Protein AF-A0A430EK51-F1 (afdb_monomer_lite)

Sequence (86 aa):
MDALADVEDWLTQEADEILLEYPQTSPADLAASFERTIANYDGDRDMAVAIIAELRRRADAGVRLWPSQPSAPEATDAITDDDIPW

Secondary structure (DSSP, 8-state):
--HHHHHHHHHHHHHHHHHHHSTTS-HHHHHHHHHHHGGG--S-HHHHHHHHHHHHHHHHHT-SSPPPP-PPP-------S-----

Structure (mmCIF, N/CA/C/O backbone):
data_AF-A0A430EK51-F1
#
_entry.id   AF-A0A430EK51-F1
#
loop_
_atom_site.group_PDB
_atom_site.id
_atom_site.type_symbol
_atom_site.label_atom_id
_atom_site.label_alt_id
_atom_site.label_comp_id
_atom_site.label_asym_id
_atom_site.label_entity_id
_atom_site.label_seq_id
_atom_site.pdbx_PDB_ins_code
_atom_site.Cartn_x
_atom_site.Cartn_y
_atom_site.Cartn_z
_atom_site.occupancy
_atom_site.B_iso_or_equiv
_atom_site.auth_seq_id
_atom_site.auth_comp_id
_atom_site.auth_asym_id
_atom_site.auth_atom_id
_atom_site.pdbx_PDB_model_num
ATOM 1 N N . MET A 1 1 ? 21.393 -13.917 6.175 1.00 47.97 1 MET A N 1
ATOM 2 C CA . MET A 1 1 ? 20.353 -12.876 6.197 1.00 47.97 1 MET A CA 1
ATOM 3 C C . MET A 1 1 ? 19.585 -13.015 4.905 1.00 47.97 1 MET A C 1
ATOM 5 O O . MET A 1 1 ? 20.217 -13.208 3.872 1.00 47.97 1 MET A O 1
ATOM 9 N N . ASP A 1 2 ? 18.266 -13.121 5.014 1.00 57.59 2 ASP A N 1
ATOM 10 C CA . ASP A 1 2 ? 17.369 -13.505 3.926 1.00 57.59 2 ASP A CA 1
ATOM 11 C C . ASP A 1 2 ? 17.044 -12.256 3.104 1.00 57.59 2 ASP A C 1
ATOM 13 O O . ASP A 1 2 ? 16.273 -11.416 3.549 1.00 57.59 2 ASP A O 1
ATOM 17 N N . ALA A 1 3 ? 17.639 -12.121 1.917 1.00 62.81 3 ALA A N 1
ATOM 18 C CA . ALA A 1 3 ? 17.461 -10.946 1.056 1.00 62.81 3 ALA A CA 1
ATOM 19 C C . ALA A 1 3 ? 15.989 -10.676 0.680 1.00 62.81 3 ALA A C 1
ATOM 21 O O . ALA A 1 3 ? 15.652 -9.587 0.236 1.00 62.81 3 ALA A O 1
ATOM 22 N N . LEU A 1 4 ? 15.109 -11.669 0.846 1.00 61.88 4 LEU A N 1
ATOM 23 C CA . LEU A 1 4 ? 13.670 -11.529 0.635 1.00 61.88 4 LEU A CA 1
ATOM 24 C C . LEU A 1 4 ? 12.975 -10.780 1.781 1.00 61.88 4 LEU A C 1
ATOM 26 O O . LEU A 1 4 ? 12.044 -10.026 1.521 1.00 61.88 4 LEU A O 1
ATOM 30 N N . ALA A 1 5 ? 13.445 -10.941 3.022 1.00 69.75 5 ALA A N 1
ATOM 31 C CA . ALA A 1 5 ? 12.887 -10.233 4.174 1.00 69.75 5 ALA A CA 1
ATOM 32 C C . ALA A 1 5 ? 13.180 -8.726 4.097 1.00 69.75 5 ALA A C 1
ATOM 34 O O . ALA A 1 5 ? 12.306 -7.918 4.394 1.00 69.75 5 ALA A O 1
ATOM 35 N N . ASP A 1 6 ? 14.370 -8.358 3.614 1.00 75.62 6 ASP A N 1
ATOM 36 C CA . ASP A 1 6 ? 14.771 -6.957 3.439 1.00 75.62 6 ASP A CA 1
ATOM 37 C C . ASP A 1 6 ? 13.914 -6.246 2.369 1.00 75.62 6 ASP A C 1
ATOM 39 O O . ASP A 1 6 ? 13.579 -5.071 2.504 1.00 75.62 6 ASP A O 1
ATOM 43 N N . VAL A 1 7 ? 13.511 -6.969 1.315 1.00 80.38 7 VAL A N 1
ATOM 44 C CA . VAL A 1 7 ? 12.653 -6.440 0.238 1.00 80.38 7 VAL A CA 1
ATOM 45 C C . VAL A 1 7 ? 11.206 -6.265 0.704 1.00 80.38 7 VAL A C 1
ATOM 47 O O . VAL A 1 7 ? 10.579 -5.257 0.386 1.00 80.38 7 VAL A O 1
ATOM 50 N N . GLU A 1 8 ? 10.662 -7.227 1.454 1.00 83.31 8 GLU A N 1
ATOM 51 C CA . GLU A 1 8 ? 9.300 -7.136 1.998 1.00 83.31 8 GLU A CA 1
ATOM 52 C C . GLU A 1 8 ? 9.156 -6.008 3.029 1.00 83.31 8 GLU A C 1
ATOM 54 O O . GLU A 1 8 ? 8.135 -5.310 3.043 1.00 83.31 8 GLU A O 1
ATOM 59 N N . ASP A 1 9 ? 10.175 -5.803 3.865 1.00 85.38 9 ASP A N 1
ATOM 60 C CA . ASP A 1 9 ? 10.193 -4.712 4.839 1.00 85.38 9 ASP A CA 1
ATOM 61 C C . ASP A 1 9 ? 10.294 -3.350 4.140 1.00 85.38 9 ASP A C 1
ATOM 63 O O . ASP A 1 9 ? 9.496 -2.452 4.412 1.00 85.38 9 ASP A O 1
ATOM 67 N N . TRP A 1 10 ? 11.177 -3.225 3.142 1.00 87.88 10 TRP A N 1
ATOM 68 C CA . TRP A 1 10 ? 11.270 -2.013 2.326 1.00 87.88 10 TRP A CA 1
ATOM 69 C C . TRP A 1 10 ? 9.943 -1.682 1.622 1.00 87.88 10 TRP A C 1
ATOM 71 O O . TRP A 1 10 ? 9.465 -0.553 1.707 1.00 87.88 10 TRP A O 1
ATOM 81 N N . LEU A 1 11 ? 9.288 -2.668 0.997 1.00 89.62 11 LEU A N 1
ATOM 82 C CA . LEU A 1 11 ? 7.976 -2.475 0.359 1.00 89.62 11 LEU A CA 1
ATOM 83 C C . LEU A 1 11 ? 6.900 -2.036 1.356 1.00 89.62 11 LEU A C 1
ATOM 85 O O . LEU A 1 11 ? 6.020 -1.240 1.021 1.00 89.62 11 LEU A O 1
ATOM 89 N N . THR A 1 12 ? 6.957 -2.566 2.577 1.00 90.81 12 THR A N 1
ATOM 90 C CA . THR A 1 12 ? 6.036 -2.189 3.649 1.00 90.81 12 THR A CA 1
ATOM 91 C C . THR A 1 12 ? 6.234 -0.729 4.048 1.00 90.81 12 THR A C 1
ATOM 93 O O . THR A 1 12 ? 5.245 -0.002 4.157 1.00 90.81 12 THR A O 1
ATOM 96 N N . GLN A 1 13 ? 7.483 -0.293 4.212 1.00 90.69 13 GLN A N 1
ATOM 97 C CA . GLN A 1 13 ? 7.825 1.090 4.546 1.00 90.69 13 GLN A CA 1
ATOM 98 C C . GLN A 1 13 ? 7.437 2.057 3.419 1.00 90.69 13 GLN A C 1
ATOM 100 O O . GLN A 1 13 ? 6.760 3.049 3.674 1.00 90.69 13 GLN A O 1
ATOM 105 N N . GLU A 1 14 ? 7.743 1.728 2.164 1.00 93.44 14 GLU A N 1
ATOM 106 C CA . GLU A 1 14 ? 7.383 2.556 1.005 1.00 93.44 14 GLU A CA 1
ATOM 107 C C . GLU A 1 14 ? 5.856 2.733 0.890 1.00 93.44 14 GLU A C 1
ATOM 109 O O . GLU A 1 14 ? 5.337 3.833 0.691 1.00 93.44 14 GLU A O 1
ATOM 114 N N . ALA A 1 15 ? 5.090 1.653 1.087 1.00 93.44 15 ALA A N 1
ATOM 115 C CA . ALA A 1 15 ? 3.633 1.733 1.107 1.00 93.44 15 ALA A CA 1
ATOM 116 C C . ALA A 1 15 ? 3.097 2.550 2.301 1.00 93.44 15 ALA A C 1
ATOM 118 O O . ALA A 1 15 ? 2.053 3.198 2.167 1.00 93.44 15 ALA A O 1
ATOM 119 N N . ASP A 1 16 ? 3.782 2.543 3.451 1.00 94.00 16 ASP A N 1
ATOM 120 C CA . ASP A 1 16 ? 3.445 3.406 4.590 1.00 94.00 16 ASP A CA 1
ATOM 121 C C . ASP A 1 16 ? 3.647 4.883 4.238 1.00 94.00 16 ASP A C 1
ATOM 123 O O . ASP A 1 16 ? 2.722 5.676 4.433 1.00 94.00 16 ASP A O 1
ATOM 127 N N . GLU A 1 17 ? 4.802 5.248 3.678 1.00 94.19 17 GLU A N 1
ATOM 128 C CA . GLU A 1 17 ? 5.121 6.626 3.283 1.00 94.19 17 GLU A CA 1
ATOM 129 C C . GLU A 1 17 ? 4.078 7.193 2.320 1.00 94.19 17 GLU A C 1
ATOM 131 O O . GLU A 1 17 ? 3.489 8.251 2.567 1.00 94.19 17 GLU A O 1
ATOM 136 N N . ILE A 1 18 ? 3.754 6.432 1.278 1.00 94.06 18 ILE A N 1
ATOM 137 C CA . ILE A 1 18 ? 2.740 6.807 0.298 1.00 94.06 18 ILE A CA 1
ATOM 138 C C . ILE A 1 18 ? 1.370 7.008 0.978 1.00 94.06 18 ILE A C 1
ATOM 140 O O . ILE A 1 18 ? 0.652 7.977 0.715 1.00 94.06 18 ILE A O 1
ATOM 144 N N . LEU A 1 19 ? 0.960 6.111 1.878 1.00 93.75 19 LEU A N 1
ATOM 145 C CA . LEU A 1 19 ? -0.332 6.238 2.560 1.00 93.75 19 LEU A CA 1
ATOM 146 C C . LEU A 1 19 ? -0.374 7.391 3.567 1.00 93.75 19 LEU A C 1
ATOM 148 O O . LEU A 1 19 ? -1.467 7.893 3.862 1.00 93.75 19 LEU A O 1
ATOM 152 N N . LEU A 1 20 ? 0.775 7.804 4.094 1.00 93.06 20 LEU A N 1
ATOM 153 C CA . LEU A 1 20 ? 0.912 8.993 4.927 1.00 93.06 20 LEU A CA 1
ATOM 154 C C . LEU A 1 20 ? 0.845 10.280 4.092 1.00 93.06 20 LEU A C 1
ATOM 156 O O . LEU A 1 20 ? 0.247 11.252 4.553 1.00 93.06 20 LEU A O 1
ATOM 160 N N . GLU A 1 21 ? 1.361 10.275 2.859 1.00 95.31 21 GLU A N 1
ATOM 161 C CA . GLU A 1 21 ? 1.248 11.399 1.918 1.00 95.31 21 GLU A CA 1
ATOM 162 C C . GLU A 1 21 ? -0.204 11.630 1.455 1.00 95.31 21 GLU A C 1
ATOM 164 O O . GLU A 1 21 ? -0.649 12.772 1.318 1.00 95.31 21 GLU A O 1
ATOM 169 N N . TYR A 1 22 ? -0.985 10.554 1.291 1.00 93.56 22 TYR A N 1
ATOM 170 C CA . TYR A 1 22 ? -2.386 10.605 0.846 1.00 93.56 22 TYR A CA 1
ATOM 171 C C . TYR A 1 22 ? -3.382 10.187 1.947 1.00 93.56 22 TYR A C 1
ATOM 173 O O . TYR A 1 22 ? -4.132 9.220 1.765 1.00 93.56 22 TYR A O 1
ATOM 181 N N . PRO A 1 23 ? -3.484 10.915 3.081 1.00 93.19 23 PRO A N 1
AT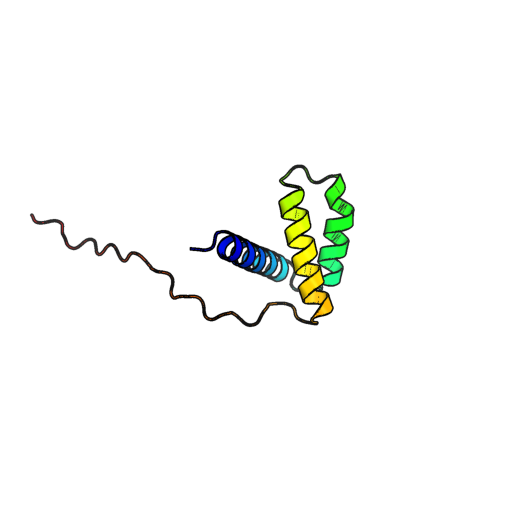OM 182 C CA . PRO A 1 23 ? -4.214 10.466 4.274 1.00 93.19 23 PRO A CA 1
ATOM 183 C C . PRO A 1 23 ? -5.725 10.297 4.059 1.00 93.19 23 PRO A C 1
ATOM 185 O O . PRO A 1 23 ? -6.378 9.567 4.800 1.00 93.19 23 PRO A O 1
ATOM 188 N N . GLN A 1 24 ? -6.286 10.966 3.049 1.00 94.31 24 GLN A N 1
ATOM 189 C CA . GLN A 1 24 ? -7.716 10.920 2.723 1.00 94.31 24 GLN A CA 1
ATOM 190 C C . GLN A 1 24 ? -8.079 9.810 1.729 1.00 94.31 24 GLN A C 1
ATOM 192 O O . GLN A 1 24 ? -9.259 9.536 1.525 1.00 94.31 24 GLN A O 1
ATOM 197 N N . THR A 1 25 ? -7.086 9.168 1.111 1.00 95.50 25 THR A N 1
ATOM 198 C CA . THR A 1 25 ? -7.302 8.130 0.098 1.00 95.50 25 THR A CA 1
ATOM 199 C C . THR A 1 25 ? -7.145 6.760 0.734 1.00 95.50 25 THR A C 1
ATOM 201 O O . THR A 1 25 ? -6.200 6.533 1.491 1.00 95.50 25 THR A O 1
ATOM 204 N N . SER A 1 26 ? -8.068 5.837 0.470 1.00 96.31 26 SER A N 1
ATOM 205 C CA . SER A 1 26 ? -7.954 4.465 0.974 1.00 96.31 26 SER A CA 1
ATOM 206 C C . SER A 1 26 ? -6.847 3.689 0.234 1.00 96.31 26 SER A C 1
ATOM 208 O O . SER A 1 26 ? -6.550 4.021 -0.916 1.00 96.31 26 SER A O 1
ATOM 210 N N . PRO A 1 27 ? -6.255 2.633 0.831 1.00 97.19 27 PRO A N 1
ATOM 211 C CA . PRO A 1 27 ? -5.300 1.776 0.121 1.00 97.19 27 PRO A CA 1
ATOM 212 C C . PRO A 1 27 ? -5.861 1.200 -1.187 1.00 97.19 27 PRO A C 1
ATOM 214 O O . PRO A 1 27 ? -5.154 1.146 -2.189 1.00 97.19 27 PRO A O 1
ATOM 217 N N . ALA A 1 28 ? -7.153 0.848 -1.206 1.00 97.44 28 ALA A N 1
ATOM 218 C CA . ALA A 1 28 ? -7.834 0.343 -2.396 1.00 97.44 28 ALA A CA 1
ATOM 219 C C . ALA A 1 28 ? -7.907 1.392 -3.517 1.00 97.44 28 ALA A C 1
ATOM 221 O O . ALA A 1 28 ? -7.582 1.098 -4.668 1.00 97.44 28 ALA A O 1
ATOM 222 N N . ASP A 1 29 ? -8.305 2.622 -3.184 1.00 97.56 29 ASP A N 1
ATOM 223 C CA . ASP A 1 29 ? -8.407 3.711 -4.160 1.00 97.56 29 ASP A CA 1
ATOM 224 C C . ASP A 1 29 ? -7.036 4.103 -4.708 1.00 97.56 29 ASP A C 1
ATOM 226 O O . ASP A 1 29 ? -6.902 4.417 -5.894 1.00 97.56 29 ASP A O 1
ATOM 230 N N . LEU A 1 30 ? -6.011 4.059 -3.855 1.00 96.31 30 LEU A N 1
ATOM 231 C CA . LEU A 1 30 ? -4.650 4.382 -4.243 1.00 96.31 30 LEU A CA 1
ATOM 232 C C . LEU A 1 30 ? -4.060 3.318 -5.177 1.00 96.31 30 LEU A C 1
ATOM 234 O O . LEU A 1 30 ? -3.550 3.667 -6.242 1.00 96.31 30 LEU A O 1
ATOM 238 N N . ALA A 1 31 ? -4.226 2.033 -4.842 1.00 97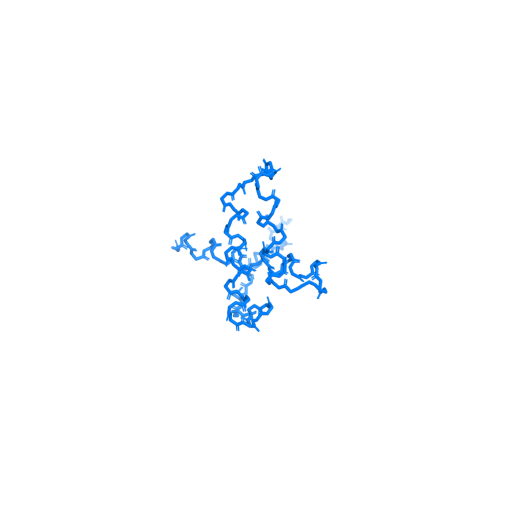.12 31 ALA A N 1
ATOM 239 C CA . ALA A 1 31 ? -3.845 0.922 -5.713 1.00 97.12 31 ALA A CA 1
ATOM 240 C C . ALA A 1 31 ? -4.528 1.036 -7.084 1.00 97.12 31 ALA A C 1
ATOM 242 O O . ALA A 1 31 ? -3.866 1.024 -8.120 1.00 97.12 31 ALA A O 1
ATOM 243 N N . ALA A 1 32 ? -5.846 1.265 -7.096 1.00 97.19 32 ALA A N 1
ATOM 244 C CA . ALA A 1 32 ? -6.604 1.446 -8.329 1.00 97.19 32 ALA A CA 1
ATOM 245 C C . ALA A 1 32 ? -6.154 2.680 -9.131 1.00 97.19 32 ALA A C 1
ATOM 247 O O . ALA A 1 32 ? -6.244 2.686 -10.358 1.00 97.19 32 ALA A O 1
ATOM 248 N N . SER A 1 33 ? -5.696 3.743 -8.465 1.00 95.44 33 SER A N 1
ATOM 249 C CA . SER A 1 33 ? -5.134 4.921 -9.129 1.00 95.44 33 SER A CA 1
ATOM 250 C C . SER A 1 33 ? -3.811 4.592 -9.820 1.00 95.44 33 SER A C 1
ATOM 252 O O . SER A 1 33 ? -3.665 4.854 -11.014 1.00 95.44 33 SER A O 1
ATOM 254 N N . PHE A 1 34 ? -2.887 3.950 -9.104 1.00 94.62 34 PHE A N 1
ATOM 255 C CA . PHE A 1 34 ? -1.580 3.564 -9.634 1.00 94.62 34 PHE A CA 1
ATOM 256 C C . PHE A 1 34 ? -1.686 2.538 -10.764 1.00 94.62 34 PHE A C 1
ATOM 258 O O . PHE A 1 34 ? -0.996 2.655 -11.772 1.00 94.62 34 PHE A O 1
ATOM 265 N N . GLU A 1 35 ? -2.619 1.593 -10.686 1.00 95.56 35 GLU A N 1
ATOM 266 C CA . GLU A 1 35 ? -2.886 0.651 -11.779 1.00 95.56 35 GLU A CA 1
ATOM 267 C C . GLU A 1 35 ? -3.312 1.332 -13.080 1.00 95.56 35 GLU A C 1
ATOM 269 O O . GLU A 1 35 ? -2.981 0.855 -14.165 1.00 95.56 35 GLU A O 1
ATOM 274 N N . ARG A 1 36 ? -4.035 2.455 -13.007 1.00 95.19 36 ARG A N 1
ATOM 275 C CA . ARG A 1 36 ? -4.418 3.209 -14.211 1.00 95.19 36 ARG A CA 1
ATOM 276 C C . ARG A 1 36 ? -3.234 3.944 -14.828 1.00 95.19 36 ARG A C 1
ATOM 278 O O . ARG A 1 36 ? -3.252 4.208 -16.029 1.00 95.19 36 ARG A O 1
ATOM 285 N N . THR A 1 37 ? -2.228 4.295 -14.031 1.00 92.38 37 THR A N 1
ATOM 286 C CA . THR A 1 37 ? -1.074 5.085 -14.477 1.00 92.38 37 THR A CA 1
ATOM 287 C C . THR A 1 37 ? 0.168 4.240 -14.763 1.00 92.38 37 THR A C 1
ATOM 289 O O . THR A 1 37 ? 1.039 4.710 -15.491 1.00 92.38 37 THR A O 1
ATOM 292 N N . ILE A 1 38 ? 0.220 2.979 -14.311 1.00 91.75 38 ILE A N 1
ATOM 293 C CA . ILE A 1 38 ? 1.369 2.057 -14.432 1.00 91.75 38 ILE A CA 1
ATOM 294 C C . ILE A 1 38 ? 1.883 1.891 -15.871 1.00 91.75 38 ILE A C 1
ATOM 296 O O . ILE A 1 38 ? 3.083 1.753 -16.109 1.00 91.75 38 ILE A O 1
ATOM 300 N N . ALA A 1 39 ? 0.983 1.940 -16.857 1.00 87.88 39 ALA A N 1
ATOM 301 C CA . ALA A 1 39 ? 1.334 1.818 -18.270 1.00 87.88 39 ALA A CA 1
ATOM 302 C C . ALA A 1 39 ? 2.195 2.992 -18.766 1.00 87.88 39 ALA A C 1
ATOM 304 O O . ALA A 1 39 ? 2.989 2.817 -19.689 1.00 87.88 39 ALA A O 1
ATOM 305 N N . ASN A 1 40 ? 2.056 4.156 -18.127 1.00 90.62 40 ASN A N 1
ATOM 306 C CA . ASN A 1 40 ? 2.763 5.394 -18.446 1.00 90.62 40 ASN A CA 1
ATOM 307 C C . ASN A 1 40 ? 3.867 5.726 -17.428 1.00 90.62 40 ASN A C 1
ATOM 309 O O . ASN A 1 40 ? 4.476 6.786 -17.535 1.00 90.62 40 ASN A O 1
ATOM 313 N N . TYR A 1 41 ? 4.101 4.861 -16.438 1.00 88.12 41 TYR A N 1
ATOM 314 C CA . TYR A 1 41 ? 5.175 5.032 -15.465 1.00 88.12 41 TYR A CA 1
ATOM 315 C C . TYR A 1 41 ? 6.530 4.765 -16.135 1.00 88.12 41 TYR A C 1
ATOM 317 O O . TYR A 1 41 ? 6.692 3.737 -16.800 1.00 88.12 41 TYR A O 1
ATOM 325 N N . ASP A 1 42 ? 7.465 5.706 -15.998 1.00 89.56 42 ASP A N 1
ATOM 326 C CA . ASP A 1 42 ? 8.799 5.678 -16.615 1.00 89.56 42 ASP A CA 1
ATOM 327 C C . ASP A 1 42 ? 9.891 5.104 -15.695 1.00 89.56 42 ASP A C 1
ATOM 329 O O . ASP A 1 42 ? 10.994 4.818 -16.163 1.00 89.56 42 ASP A O 1
ATOM 333 N N . GLY A 1 43 ? 9.576 4.917 -14.411 1.00 88.94 43 GLY A N 1
ATOM 334 C CA . GLY A 1 43 ? 10.446 4.295 -13.421 1.00 88.94 43 GLY A CA 1
ATOM 335 C C . GLY A 1 43 ? 10.413 2.765 -13.456 1.00 88.94 43 GLY A C 1
ATOM 336 O O . GLY A 1 43 ? 10.026 2.134 -14.443 1.00 88.94 43 GLY A O 1
ATOM 337 N N . ASP A 1 44 ? 10.813 2.154 -12.341 1.00 90.19 44 ASP A N 1
ATOM 338 C CA . ASP A 1 44 ? 10.803 0.700 -12.196 1.00 90.19 44 ASP A CA 1
ATOM 339 C C . ASP A 1 44 ? 9.366 0.170 -12.074 1.00 90.19 44 ASP A C 1
ATOM 341 O O . ASP A 1 44 ? 8.687 0.309 -11.051 1.00 90.19 44 ASP A O 1
ATOM 345 N N . ARG A 1 45 ? 8.884 -0.437 -13.159 1.00 91.12 45 ARG A N 1
ATOM 346 C CA . ARG A 1 45 ? 7.526 -0.972 -13.230 1.00 91.12 45 ARG A CA 1
ATOM 347 C C . ARG A 1 45 ? 7.319 -2.166 -12.301 1.00 91.12 45 ARG A C 1
ATOM 349 O O . ARG A 1 45 ? 6.219 -2.299 -11.771 1.00 91.12 45 ARG A O 1
ATOM 356 N N . ASP A 1 46 ? 8.325 -3.011 -12.106 1.00 91.31 46 ASP A N 1
ATOM 357 C CA . ASP A 1 46 ? 8.191 -4.191 -11.248 1.00 91.31 46 ASP A CA 1
ATOM 358 C C . ASP A 1 46 ? 8.063 -3.755 -9.785 1.00 91.31 46 ASP A C 1
ATOM 360 O O . ASP A 1 46 ? 7.191 -4.243 -9.061 1.00 91.31 46 ASP A O 1
ATOM 364 N N . MET A 1 47 ? 8.836 -2.741 -9.390 1.00 88.94 47 MET A N 1
ATOM 365 C CA . MET A 1 47 ? 8.721 -2.096 -8.082 1.00 88.94 47 MET A CA 1
ATOM 366 C C . MET A 1 47 ? 7.342 -1.454 -7.879 1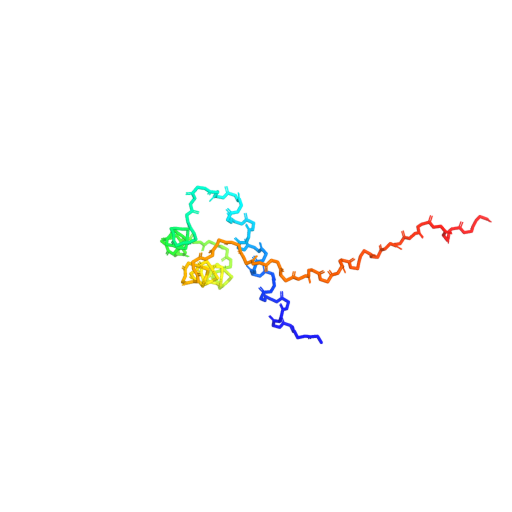.00 88.94 47 MET A C 1
ATOM 368 O O . MET A 1 47 ? 6.685 -1.685 -6.864 1.00 88.94 47 MET A O 1
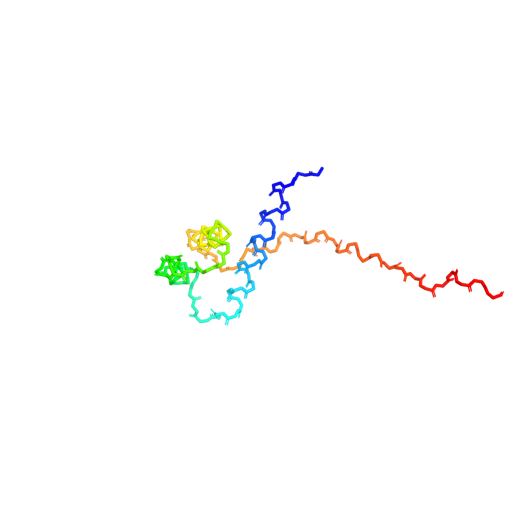ATOM 372 N N . ALA A 1 48 ? 6.844 -0.706 -8.867 1.00 92.56 48 ALA A N 1
ATOM 373 C CA . ALA A 1 48 ? 5.516 -0.105 -8.789 1.00 92.56 48 ALA A CA 1
ATOM 374 C C . ALA A 1 48 ? 4.394 -1.162 -8.706 1.00 92.56 48 ALA A C 1
ATOM 376 O O . ALA A 1 48 ? 3.426 -0.979 -7.966 1.00 92.56 48 ALA A O 1
ATOM 377 N N . VAL A 1 49 ? 4.525 -2.297 -9.405 1.00 95.50 49 VAL A N 1
ATOM 378 C CA . VAL A 1 49 ? 3.591 -3.430 -9.271 1.00 95.50 49 VAL A CA 1
ATOM 379 C C . VAL A 1 49 ? 3.652 -4.041 -7.871 1.00 95.50 49 VAL A C 1
ATOM 381 O O . VAL A 1 49 ? 2.601 -4.367 -7.316 1.00 95.50 49 VAL A O 1
ATOM 384 N N . ALA A 1 50 ? 4.839 -4.168 -7.277 1.00 94.94 50 ALA A N 1
ATOM 385 C CA . ALA A 1 50 ? 4.989 -4.678 -5.918 1.00 94.94 50 ALA A CA 1
ATOM 386 C C . ALA A 1 50 ? 4.313 -3.762 -4.879 1.00 94.94 50 ALA A C 1
ATOM 388 O O . ALA A 1 50 ? 3.574 -4.249 -4.024 1.00 94.94 50 ALA A O 1
ATOM 389 N N . ILE A 1 51 ? 4.457 -2.439 -5.015 1.00 94.69 51 ILE A N 1
ATOM 390 C CA . ILE A 1 51 ? 3.762 -1.455 -4.166 1.00 94.69 51 ILE A CA 1
ATOM 391 C C . ILE A 1 51 ? 2.237 -1.559 -4.339 1.00 94.69 51 ILE A C 1
ATOM 393 O O . ILE A 1 51 ? 1.496 -1.577 -3.358 1.00 94.69 51 ILE A O 1
ATOM 397 N N . ILE A 1 52 ? 1.738 -1.689 -5.574 1.00 96.62 52 ILE A N 1
ATOM 398 C CA . ILE A 1 52 ? 0.301 -1.901 -5.837 1.00 96.62 52 ILE A CA 1
ATOM 399 C C . ILE A 1 52 ? -0.199 -3.181 -5.153 1.00 96.62 52 ILE A C 1
ATOM 401 O O . ILE A 1 52 ? -1.271 -3.179 -4.540 1.00 96.62 52 ILE A O 1
ATOM 405 N N . ALA A 1 53 ? 0.560 -4.274 -5.249 1.00 96.38 53 ALA A N 1
ATOM 406 C CA . ALA A 1 53 ? 0.211 -5.538 -4.611 1.00 96.38 53 ALA A CA 1
ATOM 407 C C . ALA A 1 53 ? 0.146 -5.399 -3.082 1.00 96.38 53 ALA A C 1
ATOM 409 O O . ALA A 1 53 ? -0.784 -5.912 -2.458 1.00 96.38 53 ALA A O 1
ATOM 410 N N . GLU A 1 54 ? 1.073 -4.647 -2.492 1.00 96.50 54 GLU A N 1
ATOM 411 C CA . GLU A 1 54 ? 1.099 -4.356 -1.061 1.00 96.50 54 GLU A CA 1
ATOM 412 C C . GLU A 1 54 ? -0.112 -3.521 -0.607 1.00 96.50 54 GLU A C 1
ATOM 414 O O . GLU A 1 54 ? -0.790 -3.860 0.368 1.00 96.50 54 GLU A O 1
ATOM 419 N N . LEU A 1 55 ? -0.466 -2.476 -1.359 1.00 97.12 55 LEU A N 1
ATOM 420 C CA . LEU A 1 55 ? -1.657 -1.661 -1.096 1.00 97.12 55 LEU A CA 1
ATOM 421 C C . LEU A 1 55 ? -2.952 -2.484 -1.180 1.00 97.12 55 LEU A C 1
ATOM 423 O O . LEU A 1 55 ? -3.851 -2.315 -0.350 1.00 97.12 55 LEU A O 1
ATOM 427 N N . ARG A 1 56 ? -3.043 -3.416 -2.138 1.00 97.56 56 ARG A N 1
ATOM 428 C CA . ARG A 1 56 ? -4.166 -4.363 -2.235 1.00 97.56 56 ARG A CA 1
ATOM 429 C C . ARG A 1 56 ? -4.210 -5.322 -1.051 1.00 97.56 56 ARG A C 1
ATOM 431 O O . ARG A 1 56 ? -5.276 -5.506 -0.475 1.00 97.56 56 ARG A O 1
ATOM 438 N N . ARG A 1 57 ? -3.066 -5.873 -0.636 1.00 96.25 57 ARG A N 1
ATOM 439 C CA . ARG A 1 57 ? -2.972 -6.764 0.534 1.00 96.25 57 ARG A CA 1
ATOM 440 C C . ARG A 1 57 ? -3.513 -6.091 1.797 1.00 96.25 57 ARG A C 1
ATOM 442 O O . ARG A 1 57 ? -4.231 -6.713 2.577 1.00 96.25 57 ARG A O 1
ATOM 449 N N . ARG A 1 58 ? -3.209 -4.805 1.979 1.00 96.06 58 ARG A N 1
ATOM 450 C CA . ARG A 1 58 ? -3.735 -3.983 3.079 1.00 96.06 58 ARG A CA 1
ATOM 451 C C . ARG A 1 58 ? -5.237 -3.749 2.960 1.00 96.06 58 ARG A C 1
ATOM 453 O O . ARG A 1 58 ? -5.953 -3.903 3.949 1.00 96.06 58 ARG A O 1
ATOM 460 N N . ALA A 1 59 ? -5.714 -3.429 1.756 1.00 96.94 59 ALA A N 1
ATOM 461 C CA . ALA A 1 59 ? -7.138 -3.264 1.485 1.00 96.94 59 ALA A CA 1
ATOM 462 C C . ALA A 1 59 ? -7.936 -4.539 1.808 1.00 96.94 59 ALA A C 1
ATOM 464 O O . ALA A 1 59 ? -8.945 -4.456 2.507 1.00 96.94 59 ALA A O 1
ATOM 465 N N . ASP A 1 60 ? -7.447 -5.705 1.382 1.00 97.25 60 ASP A N 1
ATOM 466 C CA . ASP A 1 60 ? -8.069 -7.008 1.649 1.00 97.25 60 ASP A CA 1
ATOM 467 C C . ASP A 1 60 ? -8.091 -7.341 3.149 1.00 97.25 60 ASP A C 1
ATOM 469 O O . ASP A 1 60 ? -9.053 -7.918 3.655 1.00 97.25 60 ASP A O 1
ATOM 473 N N . ALA A 1 61 ? -7.051 -6.936 3.881 1.00 95.19 61 ALA A N 1
ATOM 474 C CA . ALA A 1 61 ? -6.975 -7.081 5.332 1.00 95.19 61 ALA A CA 1
ATOM 475 C C . ALA A 1 61 ? -7.756 -6.003 6.109 1.00 95.19 61 ALA A C 1
ATOM 477 O O . ALA A 1 61 ? -7.867 -6.092 7.332 1.00 95.19 61 ALA A O 1
ATOM 478 N N . GLY A 1 62 ? -8.293 -4.982 5.433 1.00 95.75 62 GLY A N 1
ATOM 479 C CA . GLY A 1 62 ? -8.993 -3.867 6.072 1.00 95.75 62 GLY A CA 1
ATOM 480 C C . GLY A 1 62 ? -8.091 -2.985 6.942 1.00 95.75 62 GLY A C 1
ATOM 481 O O . GLY A 1 62 ? -8.585 -2.321 7.855 1.00 95.75 62 GLY A O 1
ATOM 482 N N . VAL A 1 63 ? -6.781 -2.975 6.682 1.00 94.94 63 VAL A N 1
ATOM 483 C CA . VAL A 1 63 ? -5.803 -2.155 7.409 1.00 94.94 63 VAL A CA 1
ATOM 484 C C . VAL A 1 63 ? -5.272 -1.037 6.521 1.00 94.94 63 VAL A C 1
ATOM 486 O O . VAL A 1 63 ? -5.223 -1.159 5.300 1.00 94.94 63 VAL A O 1
ATOM 489 N N . ARG A 1 64 ? -4.860 0.074 7.138 1.00 93.69 64 ARG A N 1
ATOM 490 C CA . ARG A 1 64 ? -4.159 1.153 6.429 1.00 93.69 64 ARG A CA 1
ATOM 491 C C . ARG A 1 64 ? -2.650 0.982 6.545 1.00 93.69 64 ARG A C 1
ATOM 493 O O . ARG A 1 64 ? -1.969 0.871 5.536 1.00 93.69 64 ARG A O 1
ATOM 500 N N . LEU A 1 65 ? -2.161 0.935 7.776 1.00 92.62 65 LEU A N 1
ATOM 501 C CA . LEU A 1 65 ? -0.772 0.644 8.107 1.00 92.62 65 LEU A CA 1
ATOM 502 C C . LEU A 1 65 ? -0.749 -0.705 8.812 1.00 92.62 65 LEU A C 1
ATOM 504 O O . LEU A 1 65 ? -1.662 -1.000 9.597 1.00 92.62 65 LEU A O 1
ATOM 508 N N . TRP A 1 66 ? 0.260 -1.524 8.535 1.00 88.94 66 TRP A N 1
ATOM 509 C CA . TRP A 1 66 ? 0.451 -2.717 9.346 1.00 88.94 66 TRP A CA 1
ATOM 510 C C . TRP A 1 66 ? 0.788 -2.295 10.777 1.00 88.94 66 TRP A C 1
ATOM 512 O O . TRP A 1 66 ? 1.456 -1.278 10.978 1.00 88.94 66 TRP A O 1
ATOM 522 N N . PRO A 1 67 ? 0.324 -3.037 11.796 1.00 82.00 67 PRO A N 1
ATOM 523 C CA . PRO A 1 67 ? 0.841 -2.850 13.141 1.00 82.00 67 PRO A CA 1
ATOM 524 C C . PRO A 1 67 ? 2.352 -3.024 13.053 1.00 82.00 67 PRO A C 1
ATOM 526 O O . PRO A 1 67 ? 2.789 -4.069 12.565 1.00 82.00 67 PRO A O 1
ATOM 529 N N . SER A 1 68 ? 3.119 -2.010 13.463 1.00 67.00 68 SER A N 1
ATOM 530 C CA . SER A 1 68 ? 4.577 -2.052 13.395 1.00 67.00 68 SER A CA 1
ATOM 531 C C . SER A 1 68 ? 5.050 -3.396 13.935 1.00 67.00 68 SER A C 1
ATOM 533 O O . SER A 1 68 ? 4.813 -3.722 15.104 1.00 67.00 68 SER A O 1
ATOM 535 N N . GLN A 1 69 ? 5.699 -4.195 13.086 1.00 55.59 69 GLN A N 1
ATOM 536 C CA . GLN A 1 69 ? 6.607 -5.192 13.624 1.00 55.59 69 GLN A CA 1
ATOM 537 C C . GLN A 1 69 ? 7.602 -4.403 14.477 1.00 55.59 69 GLN A C 1
ATOM 539 O O . GLN A 1 69 ? 7.983 -3.307 14.060 1.00 55.59 69 GLN A O 1
ATOM 544 N N . PRO A 1 70 ? 7.932 -4.849 15.702 1.00 44.06 70 PRO A N 1
ATOM 545 C CA . PRO A 1 70 ? 8.872 -4.124 16.538 1.00 44.06 70 PRO A CA 1
ATOM 546 C C . PRO A 1 70 ? 10.133 -3.934 15.708 1.00 44.06 70 PRO A C 1
ATOM 548 O O . PRO A 1 70 ? 10.815 -4.916 15.413 1.00 44.06 70 PRO A O 1
ATOM 551 N N . SER A 1 71 ? 10.374 -2.695 15.274 1.00 45.03 71 SER A N 1
ATOM 552 C CA . SER A 1 71 ? 11.569 -2.338 14.536 1.00 45.03 71 SER A CA 1
ATOM 553 C C . SER A 1 71 ? 12.718 -2.892 15.360 1.00 45.03 71 SER A C 1
ATOM 555 O O . SER A 1 71 ? 12.828 -2.577 16.553 1.00 45.03 71 SER A O 1
ATOM 557 N N . ALA A 1 72 ? 13.523 -3.785 14.776 1.00 46.72 72 ALA A N 1
ATOM 558 C CA . ALA A 1 72 ? 14.819 -4.062 15.367 1.00 46.72 72 ALA A CA 1
ATOM 559 C C . ALA A 1 72 ? 15.440 -2.680 15.606 1.00 46.72 72 ALA A C 1
ATOM 561 O O . ALA A 1 72 ? 15.370 -1.856 14.689 1.00 46.72 72 ALA A O 1
ATOM 562 N N . PRO A 1 73 ? 15.897 -2.369 16.835 1.00 42.78 73 PRO A N 1
ATOM 563 C CA . PRO A 1 73 ? 16.437 -1.050 17.115 1.00 42.78 73 PRO A CA 1
ATOM 564 C C . PRO A 1 73 ? 17.456 -0.775 16.023 1.00 42.78 73 PRO A C 1
ATOM 566 O O . PRO A 1 73 ? 18.326 -1.624 15.807 1.00 42.78 73 PRO A O 1
ATOM 569 N N . GLU A 1 74 ? 17.276 0.336 15.297 1.00 52.44 74 GLU A N 1
ATOM 570 C CA . GLU A 1 74 ? 18.281 0.832 14.370 1.00 52.44 74 GLU A CA 1
ATOM 571 C C . GLU A 1 74 ? 19.610 0.639 15.085 1.00 52.44 74 GLU A C 1
ATOM 573 O O . GLU A 1 74 ? 19.814 1.171 16.183 1.00 52.44 74 GLU A O 1
ATOM 578 N N . ALA A 1 75 ? 20.477 -0.207 14.530 1.00 53.28 75 ALA A N 1
ATOM 579 C CA . ALA A 1 75 ? 21.865 -0.205 14.923 1.00 53.28 75 ALA A CA 1
ATOM 580 C C . ALA A 1 75 ? 22.391 1.141 14.434 1.00 53.28 75 ALA A C 1
ATOM 582 O O . ALA A 1 75 ? 22.992 1.250 13.370 1.00 53.28 75 ALA A O 1
ATOM 583 N N . THR A 1 76 ? 22.080 2.198 15.185 1.00 49.00 76 THR A N 1
ATOM 584 C CA . THR A 1 76 ? 22.861 3.408 15.171 1.00 49.00 76 THR A CA 1
ATOM 585 C C . THR A 1 76 ? 24.239 2.915 15.557 1.00 49.00 76 THR A C 1
ATOM 587 O O . THR A 1 76 ? 24.491 2.622 16.730 1.00 49.00 76 THR A O 1
ATOM 590 N N . ASP A 1 77 ? 25.106 2.756 14.562 1.00 51.84 77 ASP A N 1
ATOM 591 C CA . ASP A 1 77 ? 26.535 2.884 14.761 1.00 51.84 77 ASP A CA 1
ATOM 592 C C . ASP A 1 77 ? 26.720 4.268 15.382 1.00 51.84 77 ASP A C 1
ATOM 594 O O . ASP A 1 77 ? 26.903 5.284 14.711 1.00 51.84 77 ASP A O 1
ATOM 598 N N . ALA A 1 78 ? 26.586 4.315 16.706 1.00 50.84 78 ALA A N 1
ATOM 599 C CA . ALA A 1 78 ? 27.111 5.373 17.522 1.00 50.84 78 ALA A CA 1
ATOM 600 C C . ALA A 1 78 ? 28.626 5.233 17.397 1.00 50.84 78 ALA A C 1
ATOM 602 O O . ALA A 1 78 ? 29.291 4.642 18.244 1.00 50.84 78 ALA A O 1
ATOM 603 N N . ILE A 1 79 ? 29.167 5.742 16.291 1.00 52.75 79 ILE A N 1
ATOM 604 C CA . ILE A 1 79 ? 30.552 6.171 16.235 1.00 52.75 79 ILE A CA 1
ATOM 605 C C . ILE A 1 79 ? 30.620 7.321 17.239 1.00 52.75 79 ILE A C 1
ATOM 607 O O . ILE A 1 79 ? 30.342 8.475 16.920 1.00 52.75 79 ILE A O 1
ATOM 611 N N . THR A 1 80 ? 30.885 6.993 18.501 1.00 54.25 80 THR A N 1
ATOM 612 C CA . THR A 1 80 ? 31.354 7.969 19.474 1.00 54.25 80 THR A CA 1
ATOM 613 C C . THR A 1 80 ? 32.714 8.445 18.988 1.00 54.25 80 THR A C 1
ATOM 615 O O . THR A 1 80 ? 33.693 7.703 19.037 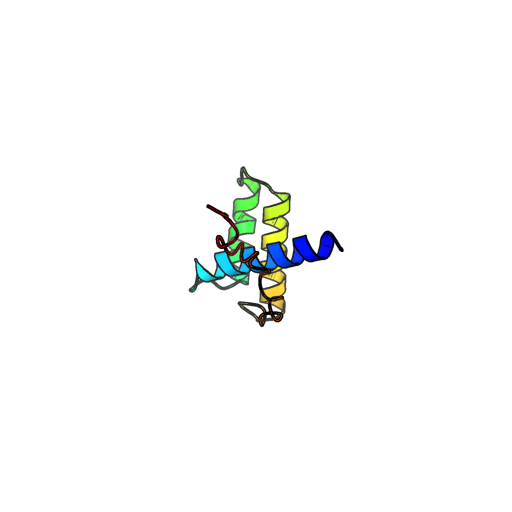1.00 54.25 80 THR A O 1
ATOM 618 N N . ASP A 1 81 ? 32.745 9.673 18.480 1.00 56.12 81 ASP A N 1
ATOM 619 C CA . ASP A 1 81 ? 33.935 10.470 18.179 1.00 56.12 81 ASP A CA 1
ATOM 620 C C . ASP A 1 81 ? 34.655 10.855 19.489 1.00 56.12 81 ASP A C 1
ATOM 622 O O . ASP A 1 81 ? 34.705 12.019 19.868 1.00 56.12 81 ASP A O 1
ATOM 626 N N . ASP A 1 82 ? 35.121 9.857 20.249 1.00 56.06 82 ASP A N 1
ATOM 627 C CA . ASP A 1 82 ? 35.865 10.049 21.508 1.00 56.06 82 ASP A CA 1
ATOM 628 C C . ASP A 1 82 ? 37.160 9.210 21.552 1.00 56.06 82 ASP A C 1
ATOM 630 O O . ASP A 1 82 ? 37.724 8.955 22.611 1.00 56.06 82 ASP A O 1
ATOM 634 N N . ASP A 1 83 ? 37.658 8.794 20.380 1.00 54.72 83 ASP A N 1
ATOM 635 C CA . ASP A 1 83 ? 38.912 8.039 20.210 1.00 54.72 83 ASP A CA 1
ATOM 636 C C . ASP A 1 83 ? 39.912 8.773 19.285 1.00 54.72 83 ASP A C 1
ATOM 638 O O . ASP A 1 83 ? 40.680 8.159 18.542 1.00 54.72 83 ASP A O 1
ATOM 642 N N . ILE A 1 84 ? 39.935 10.115 19.324 1.00 59.34 84 ILE A N 1
ATOM 643 C CA . ILE A 1 84 ? 41.068 10.900 18.799 1.00 59.34 84 ILE A CA 1
ATOM 644 C C . ILE A 1 84 ? 42.034 11.192 19.960 1.00 59.34 84 ILE A C 1
ATOM 646 O O . ILE A 1 84 ? 41.821 12.157 20.699 1.00 59.34 84 ILE A O 1
ATOM 650 N N . PRO A 1 85 ? 43.114 10.408 20.147 1.00 60.88 85 PRO A N 1
ATOM 651 C CA . PRO A 1 85 ? 44.163 10.772 21.088 1.00 60.88 85 PRO A CA 1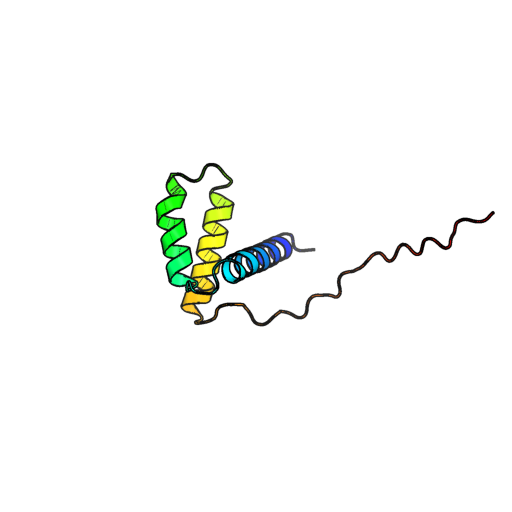
ATOM 652 C C . PRO A 1 85 ? 44.942 11.971 20.529 1.00 60.88 85 PRO A C 1
ATOM 654 O O . PRO A 1 85 ? 45.504 11.896 19.433 1.00 60.88 85 PRO A O 1
ATOM 657 N N . TRP A 1 86 ? 44.972 13.074 21.278 1.00 61.97 86 TRP A N 1
ATOM 658 C CA . TRP A 1 86 ? 45.998 14.111 21.135 1.00 61.97 86 TRP A CA 1
ATOM 659 C C . TRP A 1 86 ? 47.266 13.727 21.899 1.00 61.97 86 TRP A C 1
ATOM 661 O O . TRP A 1 86 ? 47.157 13.071 22.961 1.00 61.97 86 TRP A O 1
#

pLDDT: mean 82.19, std 17.84, range [42.78, 97.56]

Radius of gyration: 17.69 Å; chains: 1; bounding box: 55×28×40 Å

Foldseek 3Di:
DDVVVVVVVVLLVVLLVVCVVVVPAQLLRVLVVLVVCLVVDPPDSVSSVSNSVVSVVCVVVVHRHDPDPPPPPPPPPPPPPPPDDD